Protein AF-A0A521N7D0-F1 (afdb_monomer_lite)

Secondary structure (DSSP, 8-state):
-HHHHHHHHHHHHHHHHHHHHHH-TTS-HHHHHHHHHHHHHHHHHHHHHHHHHTT----

Radius of gyration: 15.54 Å; chains: 1; bounding box: 39×20×40 Å

Foldseek 3Di:
DVVVVVVVVLVVVLVVVLVVLVVPPVDDPVRSVVVNCCSVCVVVVVVVCCVVPVVPDDD

pLDDT: mean 88.31, std 9.48, range [51.41, 95.44]

Sequence (59 aa):
MQVLLISILWLALIIYTIKGIFERRELERNTQLLWTILIVVAPVFGLLIYYIFGTERKD

Structure (mmCIF, N/CA/C/O backbone):
data_AF-A0A521N7D0-F1
#
_entry.id   AF-A0A521N7D0-F1
#
loop_
_atom_site.group_PDB
_atom_site.id
_atom_site.type_symbol
_atom_site.label_atom_id
_atom_site.label_alt_id
_atom_site.label_comp_id
_atom_site.label_asym_id
_atom_site.label_entity_id
_atom_site.label_seq_id
_atom_site.pdbx_PDB_ins_code
_atom_site.Cartn_x
_atom_site.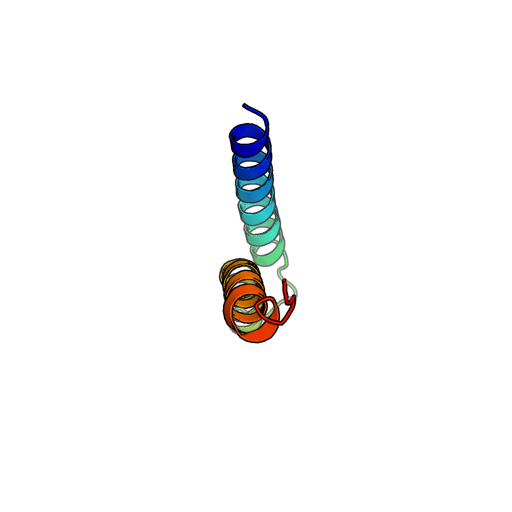Cartn_y
_atom_site.Cartn_z
_atom_site.occupancy
_atom_site.B_iso_or_equiv
_atom_site.auth_seq_id
_atom_site.auth_comp_id
_atom_site.auth_asym_id
_atom_site.auth_atom_id
_atom_site.pdbx_PDB_model_num
ATOM 1 N N . MET A 1 1 ? 20.369 9.095 -1.969 1.00 78.94 1 MET A N 1
ATOM 2 C CA . MET A 1 1 ? 19.669 10.062 -1.089 1.00 78.94 1 MET A CA 1
ATOM 3 C C . MET A 1 1 ? 18.207 10.271 -1.494 1.00 78.94 1 MET A C 1
ATOM 5 O O . MET A 1 1 ? 17.345 10.094 -0.649 1.00 78.94 1 MET A O 1
ATOM 9 N N . GLN A 1 2 ? 17.900 10.545 -2.770 1.00 87.69 2 GLN A N 1
ATOM 10 C CA . GLN A 1 2 ? 16.516 10.728 -3.257 1.00 87.69 2 GLN A CA 1
ATOM 11 C C . GLN A 1 2 ? 15.608 9.503 -3.047 1.00 87.69 2 GLN A C 1
ATOM 13 O O . GLN A 1 2 ? 14.499 9.649 -2.547 1.00 87.69 2 GLN A O 1
ATOM 18 N N . VAL A 1 3 ? 16.097 8.294 -3.349 1.00 89.88 3 VA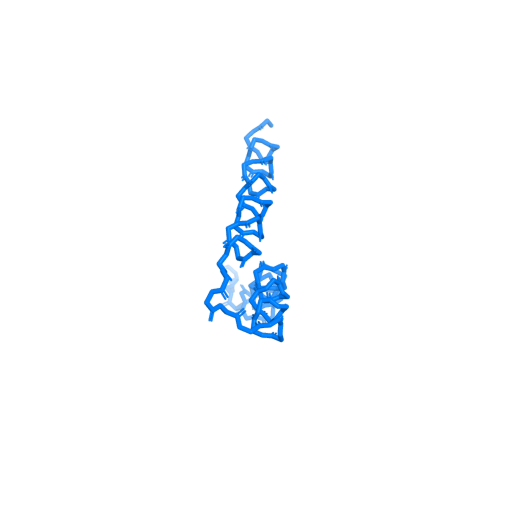L A N 1
ATOM 19 C CA . VAL A 1 3 ? 15.322 7.048 -3.174 1.00 89.88 3 VAL A CA 1
ATOM 20 C C . VAL A 1 3 ? 14.893 6.844 -1.716 1.00 89.88 3 VAL A C 1
ATOM 22 O O . VAL A 1 3 ? 13.746 6.508 -1.463 1.00 89.88 3 VAL A O 1
ATOM 25 N N . LEU A 1 4 ? 15.776 7.125 -0.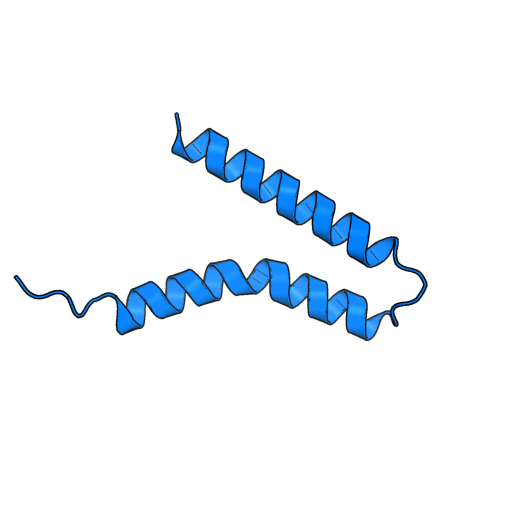750 1.00 90.81 4 LEU A N 1
ATOM 26 C CA . LEU A 1 4 ? 15.460 7.001 0.679 1.00 90.81 4 LEU A CA 1
ATOM 27 C C . LEU A 1 4 ? 14.344 7.961 1.108 1.00 90.81 4 LEU A C 1
ATOM 29 O O . LEU A 1 4 ? 13.435 7.553 1.824 1.00 90.81 4 LEU A O 1
ATOM 33 N N . LEU A 1 5 ? 14.385 9.215 0.644 1.00 94.19 5 LEU A N 1
ATOM 34 C CA . LEU A 1 5 ? 13.340 10.203 0.936 1.00 94.19 5 LEU A CA 1
ATOM 35 C C . LEU A 1 5 ? 11.986 9.767 0.367 1.00 94.19 5 LEU A C 1
ATOM 37 O O . LEU A 1 5 ? 10.976 9.841 1.061 1.00 94.19 5 LEU A O 1
ATOM 41 N N . ILE A 1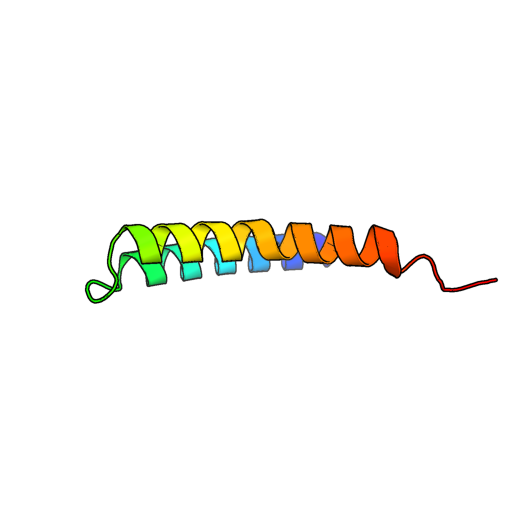 6 ? 11.980 9.261 -0.868 1.00 91.94 6 ILE A N 1
ATOM 42 C CA . ILE A 1 6 ? 10.772 8.751 -1.526 1.00 91.94 6 ILE A CA 1
ATOM 43 C C . ILE A 1 6 ? 10.207 7.553 -0.754 1.00 91.94 6 ILE A C 1
ATOM 45 O O . ILE A 1 6 ? 9.009 7.523 -0.485 1.00 91.94 6 ILE A O 1
ATOM 49 N N . SER A 1 7 ? 11.048 6.606 -0.330 1.00 88.50 7 SER A N 1
ATOM 50 C CA . SER A 1 7 ? 10.610 5.447 0.457 1.00 88.50 7 SER A CA 1
ATOM 51 C C . SER A 1 7 ? 10.009 5.841 1.809 1.00 88.50 7 SER A C 1
ATOM 53 O O . SER A 1 7 ? 8.994 5.279 2.214 1.00 88.50 7 SER A O 1
ATOM 55 N N . ILE A 1 8 ? 10.596 6.825 2.500 1.00 95.19 8 ILE A N 1
ATOM 56 C CA . ILE A 1 8 ? 10.073 7.327 3.781 1.00 95.19 8 ILE A CA 1
ATOM 57 C C . ILE A 1 8 ? 8.717 8.013 3.583 1.00 95.19 8 ILE A C 1
ATOM 59 O O . ILE A 1 8 ? 7.789 7.765 4.352 1.00 95.19 8 ILE A O 1
ATOM 63 N N . LEU A 1 9 ? 8.579 8.838 2.541 1.00 94.50 9 LEU A N 1
ATOM 64 C CA . LEU A 1 9 ? 7.312 9.494 2.207 1.00 94.50 9 LEU A CA 1
ATOM 65 C C . LEU A 1 9 ? 6.221 8.475 1.868 1.00 94.50 9 LEU A C 1
ATOM 67 O O . LEU A 1 9 ? 5.101 8.597 2.359 1.00 94.50 9 LEU A O 1
ATOM 71 N N . TRP A 1 10 ? 6.551 7.444 1.089 1.00 89.81 10 TRP A N 1
ATOM 72 C CA . TRP A 1 10 ? 5.625 6.354 0.782 1.00 89.81 10 TRP A CA 1
ATOM 73 C C . TRP A 1 10 ? 5.180 5.598 2.030 1.00 89.81 10 TRP A C 1
ATOM 75 O O . TRP A 1 10 ? 3.991 5.329 2.188 1.00 89.81 10 TRP A O 1
ATOM 85 N N . LEU A 1 11 ? 6.105 5.295 2.941 1.00 91.25 11 LEU A N 1
ATOM 86 C CA . LEU A 1 11 ? 5.770 4.625 4.195 1.00 91.25 11 LEU A CA 1
ATOM 87 C C . LEU A 1 11 ? 4.839 5.489 5.059 1.00 91.25 11 LEU A C 1
ATOM 89 O O . LEU A 1 11 ? 3.834 4.993 5.567 1.00 91.25 11 LEU A O 1
ATOM 93 N N . ALA A 1 12 ? 5.137 6.784 5.190 1.00 95.12 12 ALA A N 1
ATOM 94 C CA . ALA A 1 12 ? 4.294 7.724 5.924 1.00 95.12 12 ALA A CA 1
ATOM 95 C C . ALA A 1 12 ? 2.888 7.831 5.311 1.00 95.12 12 ALA A C 1
ATOM 97 O O . ALA A 1 12 ? 1.899 7.844 6.045 1.00 95.12 12 ALA A O 1
ATOM 98 N N . LEU A 1 13 ? 2.795 7.844 3.977 1.00 92.88 13 LEU A N 1
ATOM 99 C CA . LEU A 1 13 ? 1.527 7.854 3.255 1.00 92.88 13 LEU A CA 1
ATOM 100 C C . LEU A 1 13 ? 0.708 6.593 3.552 1.00 92.88 13 LEU A C 1
ATOM 102 O O . LEU A 1 13 ? -0.454 6.715 3.926 1.00 92.88 13 LEU A O 1
ATOM 106 N N . ILE A 1 14 ? 1.315 5.403 3.470 1.00 92.31 14 ILE A N 1
ATOM 107 C CA . ILE A 1 14 ? 0.640 4.131 3.778 1.00 92.31 14 ILE A CA 1
ATOM 108 C C . ILE A 1 14 ? 0.088 4.150 5.206 1.00 92.31 14 ILE A C 1
ATOM 110 O O . ILE A 1 14 ? -1.084 3.842 5.417 1.00 92.31 14 ILE A O 1
ATOM 114 N N . ILE A 1 15 ? 0.896 4.564 6.187 1.00 94.88 15 ILE A N 1
ATOM 115 C CA . ILE A 1 15 ? 0.467 4.644 7.591 1.00 94.88 15 ILE A CA 1
ATOM 116 C C . ILE A 1 15 ? -0.702 5.624 7.751 1.00 94.88 15 ILE A C 1
ATOM 118 O O . ILE A 1 15 ? -1.688 5.302 8.416 1.00 94.88 15 ILE A O 1
ATOM 122 N N . TYR A 1 16 ? -0.616 6.804 7.130 1.00 95.44 16 TYR A N 1
ATOM 123 C CA . TYR A 1 16 ? -1.675 7.808 7.176 1.00 95.44 16 TYR A CA 1
ATOM 124 C C . TYR A 1 16 ? -2.979 7.289 6.561 1.00 95.44 16 TYR A C 1
ATOM 126 O O . TYR A 1 16 ? -4.046 7.445 7.155 1.00 95.44 16 TYR A O 1
ATOM 134 N N . THR A 1 17 ? -2.905 6.620 5.409 1.00 92.75 17 THR A N 1
ATOM 135 C CA . THR A 1 17 ? -4.088 6.066 4.746 1.00 92.75 17 THR A CA 1
ATOM 136 C C . THR A 1 17 ? -4.712 4.933 5.554 1.00 92.75 17 THR A C 1
ATOM 138 O O . THR A 1 17 ? -5.930 4.914 5.712 1.00 92.75 17 THR A O 1
ATOM 141 N N . ILE A 1 18 ? -3.905 4.034 6.127 1.00 92.81 18 ILE A N 1
ATOM 142 C CA . ILE A 1 18 ? -4.396 2.971 7.015 1.00 92.81 18 ILE A CA 1
ATOM 143 C C . ILE A 1 18 ? -5.129 3.585 8.210 1.00 92.81 18 ILE A C 1
ATOM 145 O O . ILE A 1 18 ? -6.270 3.220 8.487 1.00 92.81 18 ILE A O 1
ATOM 149 N N . LYS A 1 19 ? -4.517 4.569 8.880 1.00 94.69 19 LYS A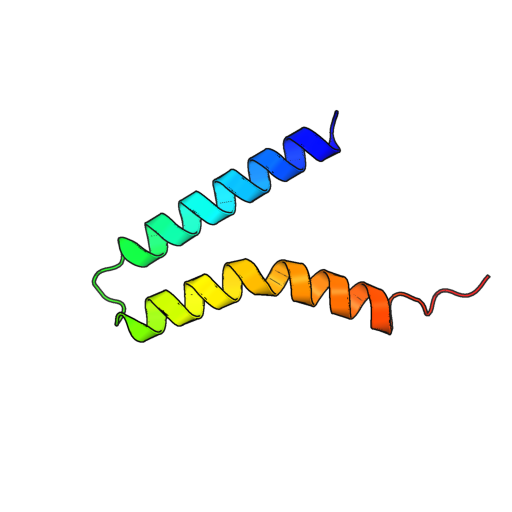 N 1
ATOM 150 C CA . LYS A 1 19 ? -5.154 5.284 9.991 1.00 94.69 19 LYS A CA 1
ATOM 151 C C . LYS A 1 19 ? -6.488 5.905 9.563 1.00 94.69 19 LYS A C 1
ATOM 153 O O . LYS A 1 19 ? -7.493 5.679 10.229 1.00 94.69 19 LYS A O 1
ATOM 158 N N . GLY A 1 20 ? -6.520 6.595 8.424 1.00 93.00 20 GLY A N 1
ATOM 159 C CA . GLY A 1 20 ? -7.742 7.191 7.883 1.00 93.00 20 GLY A CA 1
ATOM 160 C C . GLY A 1 20 ? -8.840 6.167 7.575 1.00 93.00 20 GLY A C 1
ATOM 161 O O . GLY A 1 20 ? -10.013 6.453 7.786 1.00 93.00 20 GLY A O 1
ATOM 162 N N . ILE A 1 21 ? -8.493 4.955 7.131 1.00 92.06 21 ILE A N 1
ATOM 163 C CA . ILE A 1 21 ? -9.465 3.872 6.905 1.00 92.06 21 ILE A CA 1
ATOM 164 C C . ILE A 1 21 ? -10.079 3.394 8.222 1.00 92.06 21 ILE A C 1
ATOM 166 O O . ILE A 1 21 ? -11.291 3.198 8.291 1.00 92.06 21 ILE A O 1
ATOM 170 N N . PHE A 1 22 ? -9.269 3.223 9.268 1.00 91.75 22 PHE A N 1
ATOM 171 C CA . PHE A 1 22 ? -9.759 2.782 10.577 1.00 91.75 22 PHE A CA 1
ATOM 172 C C . PHE A 1 22 ? -10.514 3.878 11.343 1.00 91.75 22 PHE A C 1
ATOM 174 O O . PHE A 1 22 ? -11.344 3.567 12.197 1.00 91.75 22 PHE A O 1
ATOM 181 N N . GLU A 1 23 ? -10.271 5.153 11.032 1.00 94.44 23 GLU A N 1
ATOM 182 C CA . GLU A 1 23 ? -11.032 6.285 11.577 1.00 94.44 23 GLU A CA 1
ATOM 183 C C . GLU A 1 23 ? -12.440 6.407 10.971 1.00 94.44 23 GLU A C 1
ATOM 185 O O . GLU A 1 23 ? -13.342 6.945 11.619 1.00 94.44 23 GLU A O 1
ATOM 190 N N . ARG A 1 24 ? -12.657 5.860 9.769 1.00 90.19 24 ARG A N 1
ATOM 191 C CA . ARG A 1 24 ? -13.963 5.817 9.102 1.00 90.19 24 ARG A CA 1
ATOM 192 C C . ARG A 1 24 ? -14.882 4.787 9.746 1.00 90.19 24 ARG A C 1
ATOM 194 O O . ARG A 1 24 ? -14.850 3.602 9.410 1.00 90.19 24 ARG A O 1
ATOM 201 N N . ARG A 1 25 ? -15.716 5.253 10.676 1.00 84.69 25 ARG A N 1
ATOM 202 C CA . ARG A 1 25 ? -16.711 4.438 11.398 1.00 84.69 25 ARG A CA 1
ATOM 203 C C . ARG A 1 25 ? -17.884 3.995 10.523 1.00 84.69 25 ARG A C 1
ATOM 205 O O . ARG A 1 25 ? -18.615 3.095 10.916 1.00 84.69 25 ARG A O 1
ATOM 212 N N . GLU A 1 26 ? -18.065 4.622 9.365 1.00 91.50 26 GLU A N 1
ATOM 213 C CA . GLU A 1 26 ? -19.076 4.272 8.368 1.00 91.50 26 GLU A CA 1
ATOM 214 C C . GLU A 1 26 ? -18.737 3.000 7.576 1.00 91.50 26 GLU A C 1
ATOM 216 O O . GLU A 1 26 ? -19.615 2.418 6.943 1.00 91.50 26 GLU A O 1
ATOM 221 N N . LEU A 1 27 ? -17.473 2.567 7.597 1.00 89.81 27 LEU A N 1
ATOM 222 C CA . LEU A 1 27 ? -17.028 1.373 6.888 1.00 89.81 27 LEU A CA 1
ATOM 223 C C . LEU A 1 27 ? -17.144 0.139 7.782 1.00 89.81 27 LEU A C 1
ATOM 225 O O . LEU A 1 27 ? -16.635 0.110 8.903 1.00 89.81 27 LEU A O 1
ATOM 229 N N . GLU A 1 28 ? -17.738 -0.926 7.247 1.00 92.94 28 GLU A N 1
ATOM 230 C CA . GLU A 1 28 ? -17.667 -2.240 7.881 1.00 92.94 28 GLU A CA 1
ATOM 231 C C . GLU A 1 28 ? -16.214 -2.714 8.013 1.00 92.94 28 GLU A C 1
ATOM 233 O O . GLU A 1 28 ? -15.368 -2.459 7.148 1.00 92.94 28 GLU A O 1
ATOM 238 N N . ARG A 1 29 ? -15.927 -3.480 9.075 1.00 89.38 29 ARG A N 1
ATOM 239 C CA . ARG A 1 29 ? -14.572 -3.977 9.367 1.00 89.38 29 ARG A CA 1
ATOM 240 C C . ARG A 1 29 ? -13.965 -4.756 8.195 1.00 89.38 29 ARG A C 1
ATOM 242 O O . ARG A 1 29 ? -12.788 -4.586 7.893 1.00 89.38 29 ARG A O 1
ATOM 249 N N . ASN A 1 30 ? -14.762 -5.574 7.509 1.00 93.00 30 ASN A N 1
ATOM 250 C CA . ASN A 1 30 ? -14.293 -6.332 6.347 1.00 93.00 30 ASN A CA 1
ATOM 251 C C . ASN A 1 30 ? -13.856 -5.403 5.208 1.00 93.00 30 ASN A C 1
ATOM 253 O O . ASN A 1 30 ? -12.807 -5.616 4.605 1.00 93.00 30 ASN A O 1
ATOM 257 N N . THR A 1 31 ? -14.607 -4.330 4.968 1.00 93.31 31 THR A N 1
ATOM 258 C CA . THR A 1 31 ? -14.280 -3.316 3.961 1.00 93.31 31 THR A CA 1
ATOM 259 C C . THR A 1 31 ? -12.993 -2.574 4.321 1.00 93.31 31 THR A C 1
ATOM 261 O O . THR A 1 31 ? -12.130 -2.401 3.464 1.00 93.31 31 THR A O 1
ATOM 264 N N . GLN A 1 32 ? -12.800 -2.208 5.593 1.00 89.69 32 GLN A N 1
ATOM 265 C CA . GLN A 1 32 ? -11.553 -1.592 6.071 1.00 89.69 32 GLN A CA 1
ATOM 266 C C . GLN A 1 32 ? -10.329 -2.497 5.846 1.00 89.69 32 GLN A C 1
ATOM 268 O O . GLN A 1 32 ? -9.276 -2.037 5.397 1.00 89.69 32 GLN A O 1
ATOM 273 N N . LEU A 1 33 ? -10.473 -3.797 6.123 1.00 92.75 33 LEU A N 1
ATOM 274 C CA . LEU A 1 33 ? -9.415 -4.785 5.913 1.00 92.75 33 LEU A CA 1
ATOM 275 C C . LEU A 1 33 ? -9.094 -4.969 4.427 1.00 92.75 33 LEU A C 1
ATOM 277 O O . LEU A 1 33 ? -7.920 -4.962 4.064 1.00 92.75 33 LEU A O 1
ATOM 281 N N . LEU A 1 34 ? -10.111 -5.067 3.564 1.00 94.75 34 LEU A N 1
ATOM 282 C CA . LEU A 1 34 ? -9.920 -5.170 2.114 1.00 94.75 34 LEU A CA 1
ATOM 283 C C . LEU A 1 34 ? -9.162 -3.961 1.558 1.00 94.75 34 LEU A C 1
ATOM 285 O O . LEU A 1 34 ? -8.195 -4.139 0.820 1.00 94.75 34 LEU A O 1
ATOM 289 N N . TRP A 1 35 ? -9.543 -2.744 1.958 1.00 93.00 35 TRP A N 1
ATOM 290 C CA . TRP A 1 35 ? -8.837 -1.526 1.549 1.00 93.00 35 TRP A CA 1
ATOM 291 C C . TRP A 1 35 ? -7.394 -1.489 2.047 1.00 93.00 35 TRP A C 1
ATOM 293 O O . TRP A 1 35 ? -6.495 -1.109 1.298 1.00 93.00 35 TRP A O 1
ATOM 303 N N . THR A 1 36 ? -7.156 -1.929 3.282 1.00 92.31 36 THR A N 1
ATOM 304 C CA . THR A 1 36 ? -5.805 -2.015 3.850 1.00 92.31 36 THR A CA 1
ATOM 305 C C . THR A 1 36 ? -4.931 -2.984 3.054 1.00 92.31 36 THR A C 1
ATOM 307 O O . THR A 1 36 ? -3.824 -2.626 2.653 1.00 92.31 36 THR A O 1
ATOM 310 N N . ILE A 1 37 ? -5.441 -4.187 2.768 1.00 92.88 37 ILE A N 1
ATOM 311 C CA . ILE A 1 37 ? -4.742 -5.188 1.953 1.00 92.88 37 ILE A CA 1
ATOM 312 C C . ILE A 1 37 ? -4.453 -4.615 0.565 1.00 92.88 37 ILE A C 1
ATOM 314 O O . ILE A 1 37 ? -3.318 -4.690 0.106 1.00 92.88 37 ILE A O 1
ATOM 318 N N . LEU A 1 38 ? -5.443 -3.989 -0.077 1.00 93.50 38 LEU A N 1
ATOM 319 C CA . LEU A 1 38 ? -5.291 -3.412 -1.409 1.00 93.50 38 LEU A CA 1
ATOM 320 C C . LEU A 1 38 ? -4.172 -2.363 -1.457 1.00 93.50 38 LEU A C 1
ATOM 322 O O . LEU A 1 38 ? -3.332 -2.425 -2.345 1.00 93.50 38 LEU A O 1
ATOM 326 N N . ILE A 1 39 ? -4.116 -1.434 -0.499 1.00 91.12 39 ILE A N 1
ATOM 327 C CA . ILE A 1 39 ? -3.100 -0.366 -0.466 1.00 91.12 39 ILE A CA 1
ATOM 328 C C . ILE A 1 39 ? -1.688 -0.916 -0.246 1.00 91.12 39 ILE A C 1
ATOM 330 O O . ILE A 1 39 ? -0.731 -0.389 -0.809 1.00 91.12 39 ILE A O 1
ATOM 334 N N . VAL A 1 40 ? -1.546 -1.976 0.550 1.00 89.38 40 VAL A N 1
ATOM 335 C CA . VAL A 1 40 ? -0.245 -2.610 0.811 1.00 89.38 40 VAL A CA 1
ATOM 336 C C . VAL A 1 40 ? 0.205 -3.474 -0.369 1.00 89.38 40 VAL A C 1
ATOM 338 O O . VAL A 1 40 ? 1.389 -3.517 -0.696 1.00 89.38 40 VAL A O 1
ATOM 341 N N . VAL A 1 41 ? -0.734 -4.160 -1.022 1.00 91.69 41 VAL A N 1
ATOM 342 C CA . VAL A 1 41 ? -0.455 -5.150 -2.069 1.00 91.69 41 VAL A CA 1
ATOM 343 C C . VAL A 1 41 ? -0.369 -4.519 -3.464 1.00 91.69 41 VAL A C 1
ATOM 345 O O . VAL A 1 41 ? 0.429 -4.973 -4.283 1.00 91.69 41 VAL A O 1
ATOM 348 N N . ALA A 1 42 ? -1.116 -3.448 -3.745 1.00 90.69 42 ALA A N 1
ATOM 349 C CA . ALA A 1 42 ? -1.115 -2.770 -5.044 1.00 90.69 42 ALA A CA 1
ATOM 350 C C . ALA A 1 42 ? 0.279 -2.310 -5.527 1.00 90.69 42 ALA A C 1
ATOM 352 O O . ALA A 1 42 ? 0.581 -2.534 -6.700 1.00 90.69 42 ALA A O 1
ATOM 353 N N . PRO A 1 43 ? 1.169 -1.744 -4.684 1.00 87.38 43 PRO A N 1
ATOM 354 C CA . PRO A 1 43 ? 2.530 -1.394 -5.093 1.00 87.38 43 PRO A CA 1
ATOM 355 C C . PRO A 1 43 ? 3.332 -2.617 -5.552 1.00 87.38 43 PRO A C 1
ATOM 357 O O . PRO A 1 43 ? 4.045 -2.557 -6.551 1.00 87.38 43 PRO A O 1
ATOM 360 N N . VAL A 1 44 ? 3.174 -3.748 -4.857 1.00 89.31 44 VAL A N 1
ATOM 361 C CA . VAL A 1 44 ? 3.834 -5.014 -5.205 1.00 89.31 44 VAL A CA 1
ATOM 362 C C . VAL A 1 44 ? 3.278 -5.559 -6.519 1.00 89.31 44 VAL A C 1
ATOM 364 O O . VAL A 1 44 ? 4.046 -5.968 -7.386 1.00 89.31 44 VAL A O 1
ATOM 367 N N . PHE A 1 45 ? 1.958 -5.501 -6.714 1.00 91.50 45 PHE A N 1
ATOM 368 C CA . PHE A 1 45 ? 1.330 -5.874 -7.983 1.00 91.50 45 PHE A CA 1
ATOM 369 C C . PHE A 1 45 ? 1.788 -4.994 -9.145 1.00 91.50 45 PHE A C 1
ATOM 371 O O . PHE A 1 45 ? 2.053 -5.517 -10.222 1.00 91.50 45 PHE A O 1
ATOM 378 N N . GLY A 1 46 ? 1.935 -3.684 -8.940 1.00 87.81 46 GLY A N 1
ATOM 379 C CA . GLY A 1 46 ? 2.466 -2.778 -9.958 1.00 87.81 46 GLY A CA 1
ATOM 380 C C . GLY A 1 46 ? 3.881 -3.164 -10.394 1.00 87.81 46 GLY A C 1
ATOM 381 O O . GLY A 1 46 ? 4.173 -3.187 -11.589 1.00 87.81 46 GLY A O 1
ATOM 382 N N . LEU A 1 47 ? 4.736 -3.553 -9.442 1.00 88.56 47 LEU A N 1
ATOM 383 C CA . LEU A 1 47 ? 6.078 -4.065 -9.731 1.00 88.56 47 LEU A CA 1
ATOM 384 C C . LEU A 1 47 ? 6.044 -5.417 -10.453 1.00 88.56 47 LEU A C 1
ATOM 386 O O . LEU A 1 47 ? 6.816 -5.621 -11.384 1.00 88.56 47 LEU A O 1
ATOM 390 N N . LEU A 1 48 ? 5.142 -6.322 -10.066 1.00 91.38 48 LEU A N 1
ATOM 391 C CA . LEU A 1 48 ? 4.956 -7.607 -10.747 1.00 91.38 48 LEU A CA 1
ATOM 392 C C . LEU A 1 48 ? 4.493 -7.419 -12.196 1.00 91.38 48 LEU A C 1
ATOM 394 O O . LEU A 1 48 ? 5.037 -8.048 -13.098 1.00 91.38 48 LEU A O 1
ATOM 398 N N . ILE A 1 49 ? 3.533 -6.521 -12.432 1.00 91.69 49 ILE A N 1
ATOM 399 C CA . ILE A 1 49 ? 3.065 -6.175 -13.780 1.00 91.69 49 ILE A CA 1
ATOM 400 C C . ILE A 1 49 ? 4.217 -5.583 -14.594 1.00 91.69 49 ILE A C 1
ATOM 402 O O . ILE A 1 49 ? 4.443 -6.009 -15.723 1.00 91.69 49 ILE A O 1
ATOM 406 N N . TYR A 1 50 ? 4.978 -4.647 -14.021 1.00 89.06 50 TYR A N 1
ATOM 407 C CA . TYR A 1 50 ? 6.153 -4.082 -14.682 1.00 89.06 50 TYR A CA 1
ATOM 408 C C . TYR A 1 50 ? 7.203 -5.150 -15.010 1.00 89.06 50 TYR A C 1
ATOM 410 O O . TYR A 1 50 ? 7.777 -5.134 -16.090 1.00 89.06 50 TYR A O 1
ATOM 418 N N . TYR A 1 51 ? 7.440 -6.106 -14.118 1.00 88.81 51 TYR A N 1
ATOM 419 C CA . TYR A 1 51 ? 8.390 -7.185 -14.366 1.00 88.81 51 TYR A CA 1
ATOM 420 C C . TYR 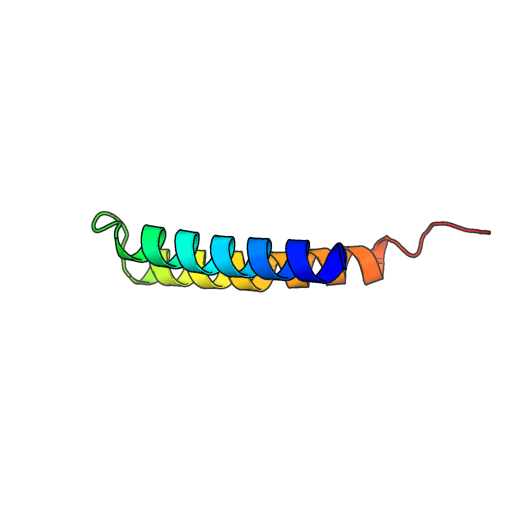A 1 51 ? 7.950 -8.094 -15.526 1.00 88.81 51 TYR A C 1
ATOM 422 O O . TYR A 1 51 ? 8.750 -8.392 -16.412 1.00 88.81 51 TYR A O 1
ATOM 430 N N . ILE A 1 52 ? 6.674 -8.497 -15.541 1.00 91.00 52 ILE A N 1
ATOM 431 C CA . ILE A 1 52 ? 6.123 -9.427 -16.538 1.00 91.00 52 ILE A CA 1
ATOM 432 C C . ILE A 1 52 ? 5.969 -8.754 -17.908 1.00 91.00 52 ILE A C 1
ATOM 434 O O . ILE A 1 52 ? 6.357 -9.330 -18.918 1.00 91.00 52 ILE A O 1
ATOM 438 N N . PHE A 1 53 ? 5.416 -7.540 -17.950 1.00 89.00 53 PHE A N 1
ATOM 439 C CA . PHE A 1 53 ? 5.043 -6.860 -19.198 1.00 89.00 53 PHE A CA 1
ATOM 440 C C . PHE A 1 53 ? 6.016 -5.746 -19.611 1.00 89.00 53 PHE A C 1
ATOM 442 O O . PHE A 1 53 ? 6.076 -5.374 -20.778 1.00 89.00 53 PHE A O 1
ATOM 449 N N . GLY A 1 54 ? 6.797 -5.196 -18.680 1.00 72.50 54 GLY A N 1
ATOM 450 C CA . GLY A 1 54 ? 7.747 -4.106 -18.947 1.00 72.50 54 GLY A CA 1
ATOM 451 C C . GLY A 1 54 ? 9.049 -4.555 -19.612 1.00 72.50 54 GLY A C 1
ATOM 452 O O . GLY A 1 54 ? 9.817 -3.713 -20.069 1.00 72.50 54 GLY A O 1
ATOM 453 N N . THR A 1 55 ? 9.276 -5.867 -19.721 1.00 63.91 55 THR A N 1
ATOM 454 C CA . THR A 1 55 ? 10.412 -6.460 -20.450 1.00 63.91 55 THR A CA 1
ATOM 455 C C . THR A 1 55 ? 10.262 -6.351 -21.979 1.00 63.91 55 THR A C 1
ATOM 457 O O . THR A 1 55 ? 11.214 -6.609 -22.708 1.00 63.91 55 THR A O 1
ATOM 460 N N . GLU A 1 56 ? 9.123 -5.890 -22.512 1.00 69.06 56 GLU A N 1
ATOM 461 C CA . GLU A 1 56 ? 8.916 -5.762 -23.966 1.00 69.06 56 GLU A CA 1
ATOM 462 C C . GLU A 1 56 ? 9.526 -4.500 -24.619 1.00 69.06 56 GLU A C 1
ATOM 464 O O . GLU A 1 56 ? 9.095 -4.083 -25.698 1.00 69.06 56 GLU A O 1
ATOM 469 N N . ARG A 1 57 ? 10.579 -3.901 -24.042 1.00 60.25 57 ARG A N 1
ATOM 470 C CA . ARG A 1 57 ? 11.441 -2.963 -24.787 1.00 60.25 57 ARG A CA 1
ATOM 471 C C . ARG A 1 57 ? 12.772 -3.609 -25.161 1.00 60.25 57 ARG A C 1
ATOM 473 O O . ARG A 1 57 ? 13.729 -3.601 -24.396 1.00 60.25 57 ARG A O 1
ATOM 480 N N . LYS A 1 58 ? 12.729 -4.165 -26.376 1.00 56.12 58 LYS A N 1
ATOM 481 C CA . LYS A 1 58 ? 13.822 -4.493 -27.299 1.00 56.12 58 LYS A CA 1
ATOM 482 C C . LYS A 1 58 ? 14.938 -3.440 -27.283 1.00 56.12 58 LYS A C 1
ATOM 484 O O . LYS A 1 58 ? 14.617 -2.254 -27.280 1.00 56.12 58 LYS A O 1
ATOM 489 N N . ASP A 1 59 ? 16.170 -3.947 -27.303 1.00 51.41 59 ASP A N 1
ATOM 490 C CA . ASP A 1 59 ? 17.377 -3.463 -28.000 1.00 51.41 59 ASP A CA 1
ATOM 491 C C . ASP A 1 59 ? 17.555 -1.944 -28.197 1.00 51.41 59 ASP A C 1
ATOM 493 O O . ASP A 1 59 ? 16.792 -1.327 -28.978 1.00 51.41 59 ASP A O 1
#